Protein AF-A0ABD5F394-F1 (afdb_monomer)

Structure (mmCIF, N/CA/C/O backbone):
data_AF-A0ABD5F394-F1
#
_entry.id   AF-A0ABD5F394-F1
#
loop_
_atom_site.group_PDB
_atom_site.id
_atom_site.type_symbol
_atom_site.label_atom_id
_atom_site.label_alt_id
_atom_site.label_comp_id
_atom_site.label_asym_id
_atom_site.label_entity_id
_atom_site.label_seq_id
_atom_site.pdbx_PDB_ins_code
_atom_site.Cartn_x
_atom_site.Cartn_y
_atom_site.Cartn_z
_atom_site.occupancy
_atom_site.B_iso_or_equiv
_atom_site.auth_seq_id
_atom_site.auth_comp_id
_atom_site.auth_asym_id
_atom_site.auth_atom_id
_atom_site.pdbx_PDB_model_num
ATOM 1 N N . MET A 1 1 ? -9.519 58.681 -6.413 1.00 44.47 1 MET A N 1
ATOM 2 C CA . MET A 1 1 ? -8.631 58.891 -7.576 1.00 44.47 1 MET A CA 1
ATOM 3 C C . MET A 1 1 ? -8.237 57.523 -8.114 1.00 44.47 1 MET A C 1
ATOM 5 O O . MET A 1 1 ? -7.420 56.859 -7.492 1.00 44.47 1 MET A O 1
ATOM 9 N N . ALA A 1 2 ? -8.912 57.045 -9.163 1.00 50.88 2 ALA A N 1
ATOM 10 C CA . ALA A 1 2 ? -8.668 55.725 -9.749 1.00 50.88 2 ALA A CA 1
ATOM 11 C C . ALA A 1 2 ? -7.449 55.795 -10.683 1.00 50.88 2 ALA A C 1
ATOM 13 O O . ALA A 1 2 ? -7.419 56.625 -11.586 1.00 50.88 2 ALA A O 1
ATOM 14 N N . GLY A 1 3 ? -6.433 54.970 -10.421 1.00 56.47 3 GLY A N 1
ATOM 15 C CA . GLY A 1 3 ? -5.205 54.915 -11.212 1.00 56.47 3 GLY A CA 1
ATOM 16 C C . GLY A 1 3 ? -5.446 54.291 -12.585 1.00 56.47 3 GLY A C 1
ATOM 17 O O . GLY A 1 3 ? -5.998 53.198 -12.694 1.00 56.47 3 GLY A O 1
ATOM 18 N N . GLU A 1 4 ? -5.028 54.994 -13.632 1.00 58.19 4 GLU A N 1
ATOM 19 C CA . GLU A 1 4 ? -5.111 54.552 -15.022 1.00 58.19 4 GLU A CA 1
ATOM 20 C C . GLU A 1 4 ? -4.231 53.311 -15.254 1.00 58.19 4 GLU A C 1
ATOM 22 O O . GLU A 1 4 ? -3.015 53.339 -15.050 1.00 58.19 4 GLU A O 1
ATOM 27 N N . SER A 1 5 ? -4.835 52.211 -15.708 1.00 66.31 5 SER A N 1
ATOM 28 C CA . SER A 1 5 ? -4.110 50.980 -16.032 1.00 66.31 5 SER A CA 1
ATOM 29 C C . SER A 1 5 ? -3.456 51.102 -17.413 1.00 66.31 5 SER A C 1
ATOM 31 O O . SER A 1 5 ? -4.064 50.800 -18.440 1.00 66.31 5 SER A O 1
ATOM 33 N N . LYS A 1 6 ? -2.210 51.591 -17.462 1.00 68.25 6 LYS A N 1
ATOM 34 C CA . LYS A 1 6 ? -1.399 51.598 -18.691 1.00 68.25 6 LYS A CA 1
ATOM 35 C C . LYS A 1 6 ? -0.749 50.230 -18.903 1.00 68.25 6 LYS A C 1
ATOM 37 O O . LYS A 1 6 ? 0.143 49.829 -18.158 1.00 68.25 6 LYS A O 1
ATOM 42 N N . ALA A 1 7 ? -1.177 49.526 -19.949 1.00 73.62 7 ALA A N 1
ATOM 43 C CA . ALA A 1 7 ? -0.595 48.251 -20.357 1.00 73.62 7 ALA A CA 1
ATOM 44 C C . ALA A 1 7 ? 0.852 48.429 -20.853 1.00 73.62 7 ALA A C 1
ATOM 46 O O . ALA A 1 7 ? 1.143 49.271 -21.705 1.00 73.62 7 ALA A O 1
ATOM 47 N N . LYS A 1 8 ? 1.771 47.611 -20.329 1.00 63.38 8 LYS A N 1
ATOM 48 C CA . LYS A 1 8 ? 3.191 47.625 -20.698 1.00 63.38 8 LYS A CA 1
ATOM 49 C C . LYS A 1 8 ? 3.408 46.780 -21.955 1.00 63.38 8 LYS A C 1
ATOM 51 O O . LYS A 1 8 ? 3.430 45.555 -21.892 1.00 63.38 8 LYS A O 1
ATOM 56 N N . VAL A 1 9 ? 3.548 47.446 -23.098 1.00 70.62 9 VAL A N 1
ATOM 57 C CA . VAL A 1 9 ? 3.762 46.804 -24.402 1.00 70.62 9 VAL A CA 1
ATOM 58 C C . VAL A 1 9 ? 5.220 46.357 -24.522 1.00 70.62 9 VAL A C 1
ATOM 60 O O . VAL A 1 9 ? 6.132 47.179 -24.452 1.00 70.62 9 VAL A O 1
ATOM 63 N N . ILE A 1 10 ? 5.448 45.055 -24.703 1.00 75.00 10 ILE A N 1
ATOM 64 C CA . ILE A 1 10 ? 6.772 44.493 -24.995 1.00 75.00 10 ILE A CA 1
ATOM 65 C C . ILE A 1 10 ? 6.910 44.404 -26.522 1.00 75.00 10 ILE A C 1
ATOM 67 O O . ILE A 1 10 ? 6.173 43.633 -27.141 1.00 75.00 10 ILE A O 1
ATOM 71 N N . PRO A 1 11 ? 7.817 45.169 -27.158 1.00 65.75 11 PRO A N 1
ATOM 72 C CA . PRO A 1 11 ? 8.010 45.086 -28.598 1.00 65.75 11 PRO A CA 1
ATOM 73 C C . PRO A 1 11 ? 8.608 43.725 -28.969 1.00 65.75 11 PRO A C 1
ATOM 75 O O . PRO A 1 11 ? 9.726 43.381 -28.584 1.00 65.75 11 PRO A O 1
ATOM 78 N N . LEU A 1 12 ? 7.857 42.942 -29.742 1.00 62.78 12 LEU A N 1
ATOM 79 C CA . LEU A 1 12 ? 8.335 41.684 -30.304 1.00 62.78 12 LEU A CA 1
ATOM 80 C C . LEU A 1 12 ? 9.186 41.992 -31.541 1.00 62.78 12 LEU A C 1
ATOM 82 O O . LEU A 1 12 ? 8.679 42.181 -32.643 1.00 62.78 12 LEU A O 1
ATOM 86 N N . HIS A 1 13 ? 10.503 42.053 -31.367 1.00 65.25 13 HIS A N 1
ATOM 87 C CA . HIS A 1 13 ? 11.441 42.122 -32.488 1.00 65.25 13 HIS A CA 1
ATOM 88 C C . HIS A 1 13 ? 11.337 40.849 -33.361 1.00 65.25 13 HIS A C 1
ATOM 90 O O . HIS A 1 13 ? 11.569 39.727 -32.897 1.00 65.25 13 HIS A O 1
ATOM 96 N N . GLY A 1 14 ? 11.018 41.020 -34.648 1.00 63.62 14 GLY A N 1
ATOM 97 C CA . GLY A 1 14 ? 10.742 39.930 -35.597 1.00 63.62 14 GLY A CA 1
ATOM 98 C C . GLY A 1 14 ? 11.929 39.026 -35.970 1.00 63.62 14 GLY A C 1
ATOM 99 O O . GLY A 1 14 ? 11.726 37.980 -36.582 1.00 63.62 14 GLY A O 1
ATOM 100 N N . ASN A 1 15 ? 13.165 39.361 -35.572 1.00 61.06 15 ASN A N 1
ATOM 101 C CA . ASN A 1 15 ? 14.374 38.639 -36.012 1.00 61.06 15 ASN A CA 1
ATOM 102 C C . ASN A 1 15 ? 14.986 37.684 -34.967 1.00 61.06 15 ASN A C 1
ATOM 104 O O . ASN A 1 15 ? 15.935 36.955 -35.273 1.00 61.06 15 ASN A O 1
ATOM 108 N N . SER A 1 16 ? 14.442 37.622 -33.747 1.00 63.41 16 SER A N 1
ATOM 109 C CA . SER A 1 16 ? 14.990 36.767 -32.677 1.00 63.41 16 SER A CA 1
ATOM 110 C C . SER A 1 16 ? 14.705 35.274 -32.869 1.00 63.41 16 SER A C 1
ATOM 112 O O . SER A 1 16 ? 15.468 34.426 -32.404 1.00 63.41 16 SER A O 1
ATOM 114 N N . SER A 1 17 ? 13.661 34.915 -33.618 1.00 68.31 17 SER A 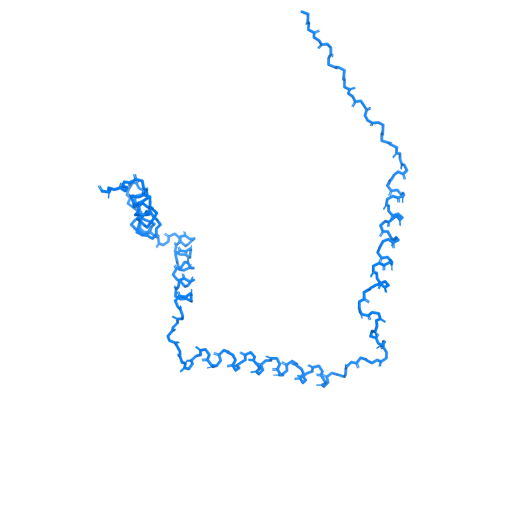N 1
ATOM 115 C CA . SER A 1 17 ? 13.359 33.519 -33.967 1.00 68.31 17 SER A CA 1
ATOM 116 C C . SER A 1 17 ? 14.402 32.927 -34.922 1.00 68.31 17 SER A C 1
ATOM 118 O O . SER A 1 17 ? 14.879 31.815 -34.704 1.00 68.31 17 SER A O 1
ATOM 120 N N . ARG A 1 18 ? 14.836 33.689 -35.935 1.00 72.94 18 ARG A N 1
ATOM 121 C CA . ARG A 1 18 ? 15.867 33.259 -36.894 1.00 72.94 18 ARG A CA 1
ATOM 122 C C . ARG A 1 18 ? 17.244 33.147 -36.237 1.00 72.94 18 ARG A C 1
ATOM 124 O O . ARG A 1 18 ? 17.924 32.140 -36.416 1.00 72.94 18 ARG A O 1
ATOM 131 N N . SER A 1 19 ? 17.629 34.120 -35.405 1.00 76.19 19 SER A N 1
ATOM 132 C CA . SER A 1 19 ? 18.915 34.077 -34.689 1.00 76.19 19 SER A CA 1
ATOM 133 C C . SER A 1 19 ? 18.960 32.998 -33.594 1.00 76.19 19 SER A C 1
ATOM 135 O O . SER A 1 19 ? 20.012 32.406 -33.346 1.00 76.19 19 SER A O 1
ATOM 137 N N . SER A 1 20 ? 17.832 32.694 -32.944 1.00 76.06 20 SER A N 1
ATOM 138 C CA . SER A 1 20 ? 17.730 31.574 -31.994 1.00 76.06 20 SER A CA 1
ATOM 139 C C . SER A 1 20 ? 17.663 30.210 -32.688 1.00 76.06 20 SER A C 1
ATOM 141 O O . SER A 1 20 ? 18.150 29.222 -32.137 1.00 76.06 20 SER A O 1
ATOM 143 N N . ALA A 1 21 ? 17.097 30.126 -33.896 1.00 78.88 21 ALA A N 1
ATOM 144 C CA . ALA A 1 21 ? 17.138 28.919 -34.719 1.00 78.88 21 ALA A CA 1
ATOM 145 C C . ALA A 1 21 ? 18.570 28.607 -35.185 1.00 78.88 21 ALA A C 1
ATOM 147 O O . ALA A 1 21 ? 19.023 27.475 -35.020 1.00 78.88 21 ALA A O 1
ATOM 148 N N . ALA A 1 22 ? 19.313 29.615 -35.658 1.00 82.81 22 ALA A N 1
ATOM 149 C CA . ALA A 1 22 ? 20.716 29.463 -36.051 1.00 82.81 22 ALA A CA 1
ATOM 150 C C . ALA A 1 22 ? 21.606 29.012 -34.875 1.00 82.81 22 ALA A C 1
ATOM 152 O O . ALA A 1 22 ? 22.390 28.075 -35.014 1.00 82.81 22 ALA A O 1
ATOM 153 N N . ARG A 1 23 ? 21.423 29.601 -33.682 1.00 82.88 23 ARG A N 1
ATOM 154 C CA . ARG A 1 23 ? 22.146 29.189 -32.464 1.00 82.88 23 ARG A CA 1
ATOM 155 C C . ARG A 1 23 ? 21.845 27.749 -32.047 1.00 82.88 23 ARG A C 1
ATOM 157 O O . ARG A 1 23 ? 22.763 27.014 -31.697 1.00 82.88 23 ARG A O 1
ATOM 164 N N . ARG A 1 24 ? 20.584 27.311 -32.134 1.00 83.50 24 ARG A N 1
ATOM 165 C CA . ARG A 1 24 ? 20.209 25.912 -31.861 1.00 83.50 24 ARG A CA 1
ATOM 166 C C . ARG A 1 24 ? 20.803 24.938 -32.878 1.00 83.50 24 ARG A C 1
ATOM 168 O O . ARG A 1 24 ? 21.228 23.856 -32.487 1.00 83.50 24 ARG A O 1
ATOM 175 N N . ALA A 1 25 ? 20.853 25.309 -34.156 1.00 83.88 25 ALA A N 1
ATOM 176 C CA . ALA A 1 25 ? 21.489 24.490 -35.187 1.00 83.88 25 ALA A CA 1
ATOM 177 C C . ALA A 1 25 ? 23.001 24.341 -34.937 1.00 83.88 25 ALA A C 1
ATOM 179 O O . ALA A 1 25 ? 23.515 23.223 -34.961 1.00 83.88 25 ALA A O 1
ATOM 180 N N . ALA A 1 26 ? 23.687 25.435 -34.590 1.00 84.06 26 ALA A N 1
ATOM 181 C CA . ALA A 1 26 ? 25.104 25.412 -34.230 1.00 84.06 26 ALA A CA 1
ATOM 182 C C . ALA A 1 26 ? 25.372 24.538 -32.989 1.00 84.06 26 ALA A C 1
ATOM 184 O O . ALA A 1 26 ? 26.236 23.664 -33.033 1.00 84.06 26 ALA A O 1
ATOM 185 N N . ALA A 1 27 ? 24.570 24.681 -31.927 1.00 84.38 27 ALA A N 1
ATOM 186 C CA . ALA A 1 27 ? 24.697 23.870 -30.713 1.00 84.38 27 ALA A CA 1
ATOM 187 C C . ALA A 1 27 ? 24.493 22.366 -30.974 1.00 84.38 27 ALA A C 1
ATOM 189 O O . ALA A 1 27 ? 25.214 21.538 -30.422 1.00 84.38 27 ALA A O 1
ATOM 190 N N . ARG A 1 28 ? 23.553 21.997 -31.857 1.00 81.44 28 ARG A N 1
ATOM 191 C CA . ARG A 1 28 ? 23.361 20.598 -32.278 1.00 81.44 28 ARG A CA 1
ATOM 192 C C . ARG A 1 28 ? 24.563 20.058 -33.046 1.00 81.44 28 ARG A C 1
ATOM 194 O O . ARG A 1 28 ? 24.968 18.930 -32.797 1.00 81.44 28 ARG A O 1
ATOM 201 N N . SER A 1 29 ? 25.146 20.852 -33.944 1.00 81.12 29 SER A N 1
ATOM 202 C CA . SER A 1 29 ? 26.334 20.434 -34.702 1.00 81.12 29 SER A CA 1
ATOM 203 C C . SER A 1 29 ? 27.571 20.257 -33.814 1.00 81.12 29 SER A C 1
ATOM 205 O O . SER A 1 29 ? 28.332 19.311 -33.998 1.00 81.12 29 SER A O 1
ATOM 207 N N . ASP A 1 30 ? 27.737 21.116 -32.809 1.00 81.56 30 ASP A N 1
ATOM 208 C CA . ASP A 1 30 ? 28.823 21.043 -31.829 1.00 81.56 30 ASP A CA 1
ATOM 209 C C . ASP A 1 30 ? 28.640 19.849 -30.876 1.00 81.56 30 ASP A C 1
ATOM 211 O O . ASP A 1 30 ? 29.571 19.088 -30.621 1.00 81.56 30 ASP A O 1
ATOM 215 N N . SER A 1 31 ? 27.403 19.600 -30.433 1.00 79.19 31 SER A N 1
ATOM 216 C CA . SER A 1 31 ? 27.053 18.415 -29.645 1.00 79.19 31 SER A CA 1
ATOM 217 C C . SER A 1 31 ? 27.266 17.114 -30.421 1.00 79.19 31 SER A C 1
ATOM 219 O O . SER A 1 31 ? 27.805 16.165 -29.857 1.00 79.19 31 SER A O 1
ATOM 221 N N . ALA A 1 32 ? 26.916 17.075 -31.711 1.00 78.62 32 ALA A N 1
ATOM 222 C CA . ALA A 1 32 ? 27.146 15.907 -32.559 1.00 78.62 32 ALA A CA 1
ATOM 223 C C . ALA A 1 32 ? 28.643 15.592 -32.708 1.00 78.62 32 ALA A C 1
ATOM 225 O O . ALA A 1 32 ? 29.018 14.427 -32.680 1.00 78.62 32 ALA A O 1
ATOM 226 N N . ARG A 1 33 ? 29.507 16.615 -32.790 1.00 77.75 33 ARG A N 1
ATOM 227 C CA . ARG A 1 33 ? 30.972 16.450 -32.855 1.00 77.75 33 ARG A CA 1
ATOM 228 C C . ARG A 1 33 ? 31.593 15.962 -31.546 1.00 77.75 33 ARG A C 1
ATOM 230 O O . ARG A 1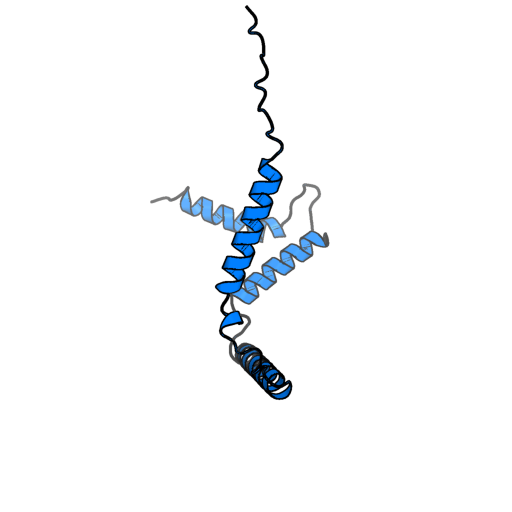 33 ? 32.647 15.341 -31.579 1.00 77.75 33 ARG A O 1
ATOM 237 N N . ARG A 1 34 ? 30.957 16.244 -30.407 1.00 79.06 34 ARG A N 1
ATOM 238 C CA . ARG A 1 34 ? 31.399 15.796 -29.075 1.00 79.06 34 ARG A CA 1
ATOM 239 C C . ARG A 1 34 ? 30.781 14.467 -28.646 1.00 79.06 34 ARG A C 1
ATOM 241 O O . ARG A 1 34 ? 31.087 13.987 -27.558 1.00 79.06 34 ARG A O 1
ATOM 248 N N . HIS A 1 35 ? 29.890 13.890 -29.453 1.00 77.88 35 HIS A N 1
ATOM 249 C CA . HIS A 1 35 ? 29.244 12.641 -29.089 1.00 77.88 35 HIS A CA 1
ATOM 250 C C . HIS A 1 35 ? 30.252 11.483 -29.213 1.00 77.88 35 HIS A C 1
ATOM 252 O O . HIS A 1 35 ? 30.914 11.359 -30.247 1.00 77.88 35 HIS A O 1
ATOM 258 N N . PRO A 1 36 ? 30.366 10.604 -28.203 1.00 75.38 36 PRO A N 1
ATOM 259 C CA . PRO A 1 36 ? 31.349 9.516 -28.186 1.00 75.38 36 PRO A CA 1
ATOM 260 C C . PRO A 1 36 ? 31.184 8.519 -29.343 1.00 75.38 36 PRO A C 1
ATOM 262 O O . PRO A 1 36 ? 32.117 7.795 -29.667 1.00 75.38 36 PRO A O 1
ATOM 265 N N . SER A 1 37 ? 30.033 8.516 -30.024 1.00 69.75 37 SER A N 1
ATOM 266 C CA . SER A 1 37 ? 29.819 7.719 -31.238 1.00 69.75 37 SER A CA 1
ATOM 267 C C . SER A 1 37 ? 30.649 8.173 -32.444 1.00 69.75 37 SER A C 1
ATOM 269 O O . SER A 1 37 ? 30.740 7.419 -33.402 1.00 69.75 37 SER A O 1
ATOM 271 N N . VAL A 1 38 ? 31.226 9.383 -32.434 1.00 69.00 38 VAL A N 1
ATOM 272 C CA . VAL A 1 38 ? 32.134 9.866 -33.496 1.00 69.00 38 VAL A CA 1
ATOM 273 C C . VAL A 1 38 ? 33.532 9.250 -33.365 1.00 69.00 38 VAL A C 1
ATOM 275 O O . VAL A 1 38 ? 34.263 9.175 -34.345 1.00 69.00 38 VAL A O 1
ATOM 278 N N . LEU A 1 39 ? 33.893 8.774 -32.168 1.00 67.38 39 LEU A N 1
ATOM 279 C CA . LEU A 1 39 ? 35.153 8.065 -31.919 1.00 67.38 39 LEU A CA 1
ATOM 280 C C . LEU A 1 39 ? 35.108 6.607 -32.402 1.00 67.38 39 LEU A C 1
ATOM 282 O O . LEU A 1 39 ? 36.152 5.972 -32.520 1.00 67.38 39 LEU A O 1
ATOM 286 N N . ALA A 1 40 ? 33.912 6.070 -32.657 1.00 68.88 40 ALA A N 1
ATOM 287 C CA . ALA A 1 40 ? 33.748 4.744 -33.229 1.00 68.88 40 ALA A CA 1
ATOM 288 C C . ALA A 1 40 ? 33.962 4.821 -34.746 1.00 68.88 40 ALA A C 1
ATOM 290 O O . ALA A 1 40 ? 33.250 5.548 -35.441 1.00 68.88 40 ALA A O 1
ATOM 291 N N . ASP A 1 41 ? 34.941 4.070 -35.253 1.00 71.31 41 ASP A N 1
ATOM 292 C CA . ASP A 1 41 ? 35.209 3.974 -36.686 1.00 71.31 41 ASP A CA 1
ATOM 293 C C . ASP A 1 41 ? 33.951 3.461 -37.420 1.00 71.31 41 ASP A C 1
ATOM 295 O O . ASP A 1 41 ? 33.480 2.358 -37.118 1.00 71.31 41 ASP A O 1
ATOM 299 N N . PRO A 1 42 ? 33.373 4.218 -38.375 1.00 63.66 42 PRO A N 1
ATOM 300 C CA . PRO A 1 42 ? 32.189 3.786 -39.116 1.00 63.66 42 PRO A CA 1
ATOM 301 C C . PRO A 1 42 ? 32.408 2.488 -39.912 1.00 63.66 42 PRO A C 1
ATOM 303 O O . PRO A 1 42 ? 31.420 1.844 -40.276 1.00 63.66 42 PRO A O 1
ATOM 306 N N . GLY A 1 43 ? 33.665 2.097 -40.164 1.00 64.62 43 GLY A N 1
ATOM 307 C CA . GLY A 1 43 ? 34.042 0.824 -40.786 1.00 64.62 43 GLY A CA 1
ATOM 308 C C . GLY A 1 43 ? 34.035 -0.382 -39.839 1.00 64.62 43 GLY A C 1
ATOM 309 O O . GLY A 1 43 ? 33.931 -1.515 -40.303 1.00 64.62 43 GLY A O 1
ATOM 310 N N . SER A 1 44 ? 34.065 -0.163 -38.522 1.00 70.00 44 SER A N 1
ATOM 311 C CA . SER A 1 44 ? 34.101 -1.216 -37.499 1.00 70.00 44 SER A CA 1
ATOM 312 C C . SER A 1 44 ? 32.716 -1.446 -36.892 1.00 70.00 44 SER A C 1
ATOM 314 O O . SER A 1 44 ? 32.488 -1.347 -35.684 1.00 70.00 44 SER A O 1
ATOM 316 N N . ARG A 1 45 ? 31.724 -1.710 -37.748 1.00 70.44 45 ARG A N 1
ATOM 317 C CA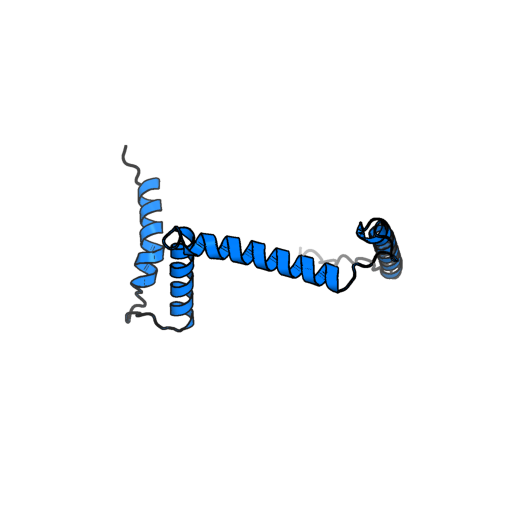 . ARG A 1 45 ? 30.419 -2.171 -37.265 1.00 70.44 45 ARG A CA 1
ATOM 318 C C . ARG A 1 45 ? 30.558 -3.624 -36.836 1.00 70.44 45 ARG A C 1
ATOM 320 O O . ARG A 1 45 ? 30.960 -4.464 -37.636 1.00 70.44 45 ARG A O 1
ATOM 327 N N . ALA A 1 46 ? 30.207 -3.907 -35.583 1.00 76.00 46 ALA A N 1
ATOM 328 C CA . ALA A 1 46 ? 30.144 -5.272 -35.084 1.00 76.00 46 ALA A CA 1
ATOM 329 C C . ALA A 1 46 ? 29.277 -6.126 -36.022 1.00 76.00 46 ALA 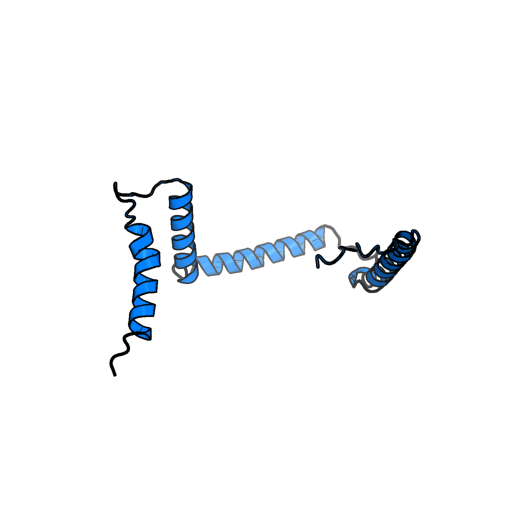A C 1
ATOM 331 O O . ALA A 1 46 ? 28.180 -5.723 -36.419 1.00 76.00 46 ALA A O 1
ATOM 332 N N . SER A 1 47 ? 29.789 -7.297 -36.386 1.00 82.00 47 SER A N 1
ATOM 333 C CA . SER A 1 47 ? 29.046 -8.279 -37.171 1.00 82.00 47 SER A CA 1
ATOM 334 C C . SER A 1 47 ? 27.782 -8.716 -36.421 1.00 82.00 47 SER A C 1
ATOM 336 O O . SER A 1 47 ? 27.720 -8.678 -35.188 1.00 82.00 47 SER A O 1
ATOM 338 N N . ALA A 1 48 ? 26.764 -9.164 -37.158 1.00 83.75 48 ALA A N 1
ATOM 339 C CA . ALA A 1 48 ? 25.518 -9.654 -36.563 1.00 83.75 48 ALA A CA 1
ATOM 340 C C . ALA A 1 48 ? 25.763 -10.792 -35.552 1.00 83.75 48 ALA A C 1
ATOM 342 O O . ALA A 1 48 ? 25.065 -10.888 -34.545 1.00 83.75 48 ALA A O 1
ATOM 343 N N . GLU A 1 49 ? 26.796 -11.604 -35.782 1.00 84.06 49 GLU A N 1
ATOM 344 C CA . GLU A 1 49 ? 27.212 -12.686 -34.888 1.00 84.06 49 GLU A CA 1
ATOM 345 C C . GLU A 1 49 ? 27.766 -12.164 -33.560 1.00 84.06 49 GLU A C 1
ATOM 347 O O . GLU A 1 49 ? 27.398 -12.667 -32.500 1.00 84.06 49 GLU A O 1
ATOM 352 N N . GLN A 1 50 ? 28.586 -11.110 -33.593 1.00 85.38 50 GLN A N 1
ATOM 353 C CA . GLN A 1 50 ? 29.108 -10.465 -32.385 1.00 85.38 50 GLN A CA 1
ATOM 354 C C . GLN A 1 50 ? 27.987 -9.817 -31.568 1.00 85.38 50 GLN A C 1
ATOM 356 O O . GLN A 1 50 ? 27.961 -9.945 -30.346 1.00 85.38 50 GLN A O 1
ATOM 361 N N . ILE A 1 51 ? 27.023 -9.170 -32.231 1.00 85.56 51 ILE A N 1
ATOM 362 C CA . ILE A 1 51 ? 25.856 -8.587 -31.556 1.00 85.56 51 ILE A CA 1
ATOM 363 C C . ILE A 1 51 ? 25.011 -9.696 -30.918 1.00 85.56 51 ILE A C 1
ATOM 365 O O . ILE A 1 51 ? 24.635 -9.591 -29.753 1.00 85.56 51 ILE A O 1
ATOM 369 N N . ALA A 1 52 ? 24.755 -10.788 -31.643 1.00 88.06 52 ALA A N 1
ATOM 370 C CA . ALA A 1 52 ? 24.013 -11.929 -31.118 1.00 88.06 52 ALA A CA 1
ATOM 371 C C . ALA A 1 52 ? 24.730 -12.602 -29.935 1.00 88.06 52 ALA A C 1
ATOM 373 O O . ALA A 1 52 ? 24.068 -13.032 -28.991 1.00 88.06 52 ALA A O 1
ATOM 374 N N . ALA A 1 53 ? 26.064 -12.668 -29.954 1.00 90.38 53 ALA A N 1
ATOM 375 C CA . ALA A 1 53 ? 26.857 -13.192 -28.847 1.00 90.38 53 ALA A CA 1
ATOM 376 C C . ALA A 1 53 ? 26.708 -12.329 -27.585 1.00 90.38 53 ALA A C 1
ATOM 378 O O . ALA A 1 53 ? 26.431 -12.868 -26.517 1.00 90.38 53 ALA A O 1
ATOM 379 N N . VAL A 1 54 ? 26.787 -11.000 -27.717 1.00 89.44 54 VAL A N 1
ATOM 380 C CA . VAL A 1 54 ? 26.586 -10.067 -26.594 1.00 89.44 54 VAL A CA 1
ATOM 381 C C . VAL A 1 54 ? 25.160 -10.151 -26.051 1.00 89.44 54 VAL A C 1
ATOM 383 O O . VAL A 1 54 ? 24.967 -10.170 -24.840 1.00 89.44 54 VAL A O 1
ATOM 386 N N . VAL A 1 55 ? 24.150 -10.246 -26.922 1.00 90.00 55 VAL A N 1
ATOM 387 C CA . VAL A 1 55 ? 22.752 -10.405 -26.489 1.00 90.00 55 VAL A CA 1
ATOM 388 C C . VAL A 1 55 ? 22.571 -11.710 -25.712 1.00 90.00 55 VAL A C 1
ATOM 390 O O . VAL A 1 55 ? 22.016 -11.683 -24.618 1.00 90.00 55 VAL A O 1
ATOM 393 N N . ARG A 1 56 ? 23.108 -12.833 -26.211 1.00 89.62 56 ARG A N 1
ATOM 394 C CA . ARG A 1 56 ? 23.073 -14.116 -25.489 1.00 89.62 56 ARG A CA 1
ATOM 395 C C . ARG A 1 56 ? 23.810 -14.049 -24.157 1.00 89.62 56 ARG A C 1
ATOM 397 O O . ARG A 1 56 ? 23.336 -14.625 -23.185 1.00 89.62 56 ARG A O 1
ATOM 404 N N . GLU A 1 57 ? 24.937 -13.348 -24.094 1.00 89.19 57 GLU A N 1
ATOM 405 C CA . GLU A 1 57 ? 25.685 -13.154 -22.852 1.00 89.19 57 GLU A CA 1
ATOM 406 C C . GLU A 1 57 ? 24.888 -12.321 -21.835 1.00 89.19 57 GLU A C 1
ATOM 408 O O . GLU A 1 57 ? 24.836 -12.666 -20.654 1.00 89.19 57 GLU A O 1
ATOM 413 N N . ILE A 1 58 ? 24.223 -11.249 -22.278 1.00 88.44 58 ILE A N 1
ATOM 414 C CA . ILE A 1 58 ? 23.345 -10.430 -21.431 1.00 88.44 58 ILE A CA 1
ATOM 415 C C . ILE A 1 58 ? 22.161 -11.260 -20.931 1.00 88.44 58 ILE A C 1
ATOM 417 O O . ILE A 1 58 ? 21.858 -11.220 -19.737 1.00 88.44 58 ILE A O 1
ATOM 421 N N . ASP A 1 59 ? 21.524 -12.033 -21.810 1.00 86.75 59 ASP A N 1
ATOM 422 C CA . ASP A 1 59 ? 20.407 -12.902 -21.447 1.00 86.75 59 ASP A CA 1
ATOM 423 C C . ASP A 1 59 ? 20.842 -13.999 -20.471 1.00 86.75 59 ASP A C 1
ATOM 425 O O . ASP A 1 59 ? 20.135 -14.243 -19.499 1.00 86.75 59 ASP A O 1
ATOM 429 N N . GLN A 1 60 ? 22.031 -14.586 -20.645 1.00 87.50 60 GLN A N 1
ATOM 430 C CA . GLN A 1 60 ? 22.611 -15.556 -19.707 1.00 87.50 60 GLN A CA 1
ATOM 431 C C . GLN A 1 60 ? 22.956 -14.933 -18.351 1.00 87.50 60 GLN A C 1
ATOM 433 O O . GLN A 1 60 ? 22.688 -15.520 -17.303 1.00 87.50 60 GLN A O 1
ATOM 438 N N . ARG A 1 61 ? 23.525 -13.722 -18.327 1.00 84.00 61 ARG A N 1
ATOM 439 C CA . ARG A 1 61 ? 23.778 -12.998 -17.071 1.00 84.00 61 ARG A CA 1
ATOM 440 C C . ARG A 1 61 ? 22.466 -12.672 -16.365 1.00 84.00 61 ARG A C 1
ATOM 442 O O . ARG A 1 61 ? 22.362 -12.858 -15.157 1.00 84.00 61 ARG A O 1
ATOM 449 N N . ARG A 1 62 ? 21.449 -12.234 -17.110 1.00 77.50 62 ARG A N 1
ATOM 450 C CA . ARG A 1 62 ? 20.118 -11.941 -16.574 1.00 77.50 62 ARG A CA 1
ATOM 451 C C . ARG A 1 62 ? 19.430 -13.201 -16.064 1.00 77.50 62 ARG A C 1
ATOM 453 O O . ARG A 1 62 ? 18.882 -13.155 -14.968 1.00 77.50 62 ARG A O 1
ATOM 460 N N . SER A 1 63 ? 19.507 -14.306 -16.806 1.00 74.88 63 SER A N 1
ATOM 461 C CA . SER A 1 63 ? 18.947 -15.598 -16.412 1.00 74.88 63 SER A CA 1
ATOM 462 C C . SER A 1 63 ? 19.652 -16.174 -15.192 1.00 74.88 63 SER A C 1
ATOM 464 O O . SER A 1 63 ? 18.989 -16.761 -14.349 1.00 74.88 63 SER A O 1
ATOM 466 N N . ASN A 1 64 ? 20.966 -15.976 -15.057 1.00 75.00 64 ASN A N 1
ATOM 467 C CA . ASN A 1 64 ? 21.723 -16.391 -13.877 1.00 75.00 64 ASN A CA 1
ATOM 468 C C . ASN A 1 64 ? 21.379 -15.535 -12.654 1.00 75.00 64 ASN A C 1
ATOM 470 O O . ASN A 1 64 ? 21.220 -16.087 -11.574 1.00 75.00 64 ASN A O 1
ATOM 474 N N . VAL A 1 65 ? 21.175 -14.222 -12.817 1.00 66.44 65 VAL A N 1
ATOM 475 C CA . VAL A 1 65 ? 20.694 -13.338 -11.738 1.00 66.44 65 VAL A CA 1
ATOM 476 C C . VAL A 1 65 ? 19.260 -13.694 -11.323 1.00 66.44 65 VAL A C 1
ATOM 478 O O . VAL A 1 65 ? 18.966 -13.785 -10.131 1.00 66.44 65 VAL A O 1
ATOM 481 N N . SER A 1 66 ? 18.361 -13.953 -12.278 1.00 63.66 66 SER A N 1
ATOM 482 C CA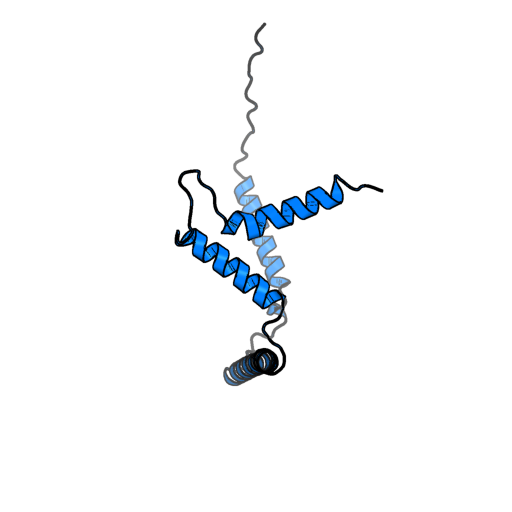 . SER A 1 66 ? 16.989 -14.388 -11.976 1.00 63.66 66 SER A CA 1
ATOM 483 C C . SER A 1 66 ? 16.914 -15.834 -11.473 1.00 63.66 66 SER A C 1
ATOM 485 O O . SER A 1 66 ? 16.047 -16.152 -10.670 1.00 63.66 66 SER A O 1
ATOM 487 N N . GLY A 1 67 ? 17.825 -16.701 -11.918 1.00 60.44 67 GLY A N 1
ATOM 488 C CA . GLY A 1 67 ? 17.928 -18.107 -11.527 1.00 60.44 67 GLY A CA 1
ATOM 489 C C . GLY A 1 67 ? 18.550 -18.288 -10.143 1.00 60.44 67 GLY A C 1
ATOM 490 O O . GLY A 1 67 ? 18.066 -19.108 -9.372 1.00 60.44 67 GLY A O 1
ATOM 491 N N . GLN A 1 68 ? 19.535 -17.459 -9.773 1.00 54.78 68 GLN A N 1
ATOM 492 C CA . GLN A 1 68 ? 20.019 -17.345 -8.390 1.00 54.78 68 GLN A CA 1
ATOM 493 C C . GLN A 1 68 ? 18.963 -16.741 -7.461 1.00 54.78 68 GLN A C 1
ATOM 495 O O . GLN A 1 68 ? 18.866 -17.158 -6.314 1.00 54.78 68 GLN A O 1
ATOM 500 N N . SER A 1 69 ? 18.114 -15.834 -7.957 1.00 52.97 69 SER A N 1
ATOM 501 C CA . SER A 1 69 ? 16.997 -15.291 -7.168 1.00 52.97 69 SER A CA 1
ATOM 502 C C . SER A 1 69 ? 15.869 -16.303 -6.918 1.00 52.97 69 SER A C 1
ATOM 504 O O . SER A 1 69 ? 15.063 -16.092 -6.019 1.00 52.97 69 SER A O 1
ATOM 506 N N . ALA A 1 70 ? 15.782 -17.386 -7.699 1.00 54.44 70 ALA A N 1
ATOM 507 C CA . ALA A 1 70 ? 14.745 -18.408 -7.539 1.00 54.44 70 ALA A CA 1
ATOM 508 C C . ALA A 1 70 ? 15.156 -19.558 -6.600 1.00 54.44 70 ALA A C 1
ATOM 510 O O . ALA A 1 70 ? 14.289 -20.314 -6.168 1.00 54.44 70 ALA A O 1
ATOM 511 N N . ALA A 1 71 ? 16.453 -19.709 -6.306 1.00 54.88 71 ALA A N 1
ATOM 512 C CA . ALA A 1 71 ? 16.986 -20.895 -5.638 1.00 54.88 71 ALA A CA 1
ATOM 513 C C . ALA A 1 71 ? 17.348 -20.708 -4.151 1.00 54.88 71 ALA A C 1
ATOM 515 O O . ALA A 1 71 ? 17.514 -21.723 -3.483 1.00 54.88 71 ALA A O 1
ATOM 516 N N . ASP A 1 72 ? 17.454 -19.479 -3.621 1.00 56.41 72 ASP A N 1
ATOM 517 C CA . ASP A 1 72 ? 18.001 -19.273 -2.260 1.00 56.41 72 ASP A CA 1
ATOM 518 C C . ASP A 1 72 ? 17.315 -18.208 -1.384 1.00 56.41 72 ASP A C 1
ATOM 520 O O . ASP A 1 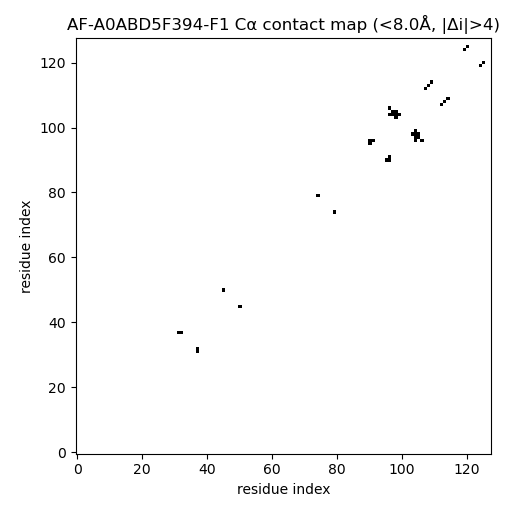72 ? 17.816 -17.871 -0.318 1.00 56.41 72 ASP A O 1
ATOM 524 N N . ASP A 1 73 ? 16.152 -17.668 -1.750 1.00 54.75 73 ASP A N 1
ATOM 525 C CA . ASP A 1 73 ? 15.429 -16.828 -0.790 1.00 54.75 73 ASP A CA 1
ATOM 526 C C . ASP A 1 73 ? 13.932 -16.845 -1.077 1.00 54.75 73 ASP A C 1
ATOM 528 O O . ASP A 1 73 ? 13.486 -16.704 -2.220 1.00 54.75 73 ASP A O 1
ATOM 532 N N . GLY A 1 74 ? 13.124 -17.003 -0.028 1.00 62.69 74 GLY A N 1
ATOM 533 C CA . GLY A 1 74 ? 11.702 -16.685 -0.135 1.00 62.69 74 GLY A CA 1
ATOM 534 C C . GLY A 1 74 ? 11.553 -15.249 -0.653 1.00 62.69 74 GLY A C 1
ATOM 535 O O . GLY A 1 74 ? 12.484 -14.458 -0.514 1.00 62.69 74 GLY A O 1
ATOM 536 N N . PRO A 1 75 ? 10.405 -14.864 -1.243 1.00 68.31 75 PRO A N 1
ATOM 537 C CA . PRO A 1 75 ? 10.286 -13.558 -1.878 1.00 68.31 75 PRO A CA 1
ATOM 538 C C . PRO A 1 75 ? 10.779 -12.477 -0.916 1.00 68.31 75 PRO A C 1
ATOM 540 O O . PRO A 1 75 ? 10.311 -12.408 0.230 1.00 68.31 75 PRO A O 1
ATOM 543 N N . SER A 1 76 ? 11.784 -11.716 -1.361 1.00 79.00 76 SER A N 1
ATOM 544 C CA . SER A 1 76 ? 12.465 -10.745 -0.511 1.00 79.00 76 SER A CA 1
ATOM 545 C C . SER A 1 76 ? 11.435 -9.801 0.110 1.00 79.00 76 SER A C 1
ATOM 547 O O . SER A 1 76 ? 10.361 -9.571 -0.455 1.00 79.00 76 SER A O 1
ATOM 549 N N . VAL A 1 77 ? 11.718 -9.253 1.294 1.00 80.75 77 VAL A N 1
ATOM 550 C CA . VAL A 1 77 ? 10.760 -8.390 2.019 1.00 80.75 77 VAL A CA 1
ATOM 551 C C . VAL A 1 77 ? 10.257 -7.241 1.132 1.00 80.75 77 VAL A C 1
ATOM 553 O O . VAL A 1 77 ? 9.081 -6.886 1.179 1.00 80.75 77 VAL A O 1
ATOM 556 N N . LEU A 1 78 ? 11.121 -6.728 0.251 1.00 78.81 78 LEU A N 1
ATOM 557 C CA . LEU A 1 78 ? 10.763 -5.743 -0.768 1.00 78.81 78 LEU A CA 1
ATOM 558 C C . LEU A 1 78 ? 9.797 -6.295 -1.821 1.00 78.81 78 LEU A C 1
ATOM 560 O O . LEU A 1 78 ? 8.803 -5.640 -2.118 1.00 78.81 78 LEU A O 1
ATOM 564 N N . VAL A 1 79 ? 10.044 -7.491 -2.362 1.00 84.44 79 VAL A N 1
ATOM 565 C CA . VAL A 1 79 ? 9.142 -8.137 -3.331 1.00 84.44 79 VAL A CA 1
ATOM 566 C C . VAL A 1 79 ? 7.773 -8.399 -2.704 1.00 84.44 79 VAL A C 1
ATOM 568 O O . VAL A 1 79 ? 6.756 -8.092 -3.322 1.00 84.44 79 VAL A O 1
ATOM 571 N N . LYS A 1 80 ? 7.724 -8.873 -1.452 1.00 84.06 80 LYS A N 1
ATOM 572 C CA . LYS A 1 80 ? 6.469 -9.031 -0.694 1.00 84.06 80 LYS A CA 1
ATOM 573 C C . LYS A 1 80 ? 5.753 -7.694 -0.493 1.00 84.06 80 LYS A C 1
ATOM 575 O O . LYS A 1 80 ? 4.542 -7.622 -0.677 1.00 84.06 80 LYS A O 1
ATOM 580 N N . GLY A 1 81 ? 6.492 -6.634 -0.159 1.00 83.44 81 GLY A N 1
ATOM 581 C CA . GLY A 1 81 ? 5.941 -5.288 0.005 1.00 83.44 81 GLY A CA 1
ATOM 582 C C . GLY A 1 81 ? 5.352 -4.730 -1.292 1.00 83.44 81 GLY A C 1
ATOM 583 O O . GLY A 1 81 ? 4.221 -4.254 -1.303 1.00 83.44 81 GLY A O 1
ATOM 584 N N . ILE A 1 82 ? 6.078 -4.847 -2.406 1.00 86.12 82 ILE A N 1
ATOM 585 C CA . ILE A 1 82 ? 5.614 -4.402 -3.728 1.00 86.12 82 ILE A CA 1
ATOM 586 C C . ILE A 1 82 ? 4.400 -5.224 -4.183 1.00 86.12 82 ILE A C 1
ATOM 588 O O . ILE A 1 82 ? 3.436 -4.656 -4.699 1.00 86.12 82 ILE A O 1
ATOM 592 N N . ALA A 1 83 ? 4.400 -6.539 -3.955 1.00 85.38 83 ALA A N 1
ATOM 593 C CA . ALA A 1 83 ? 3.253 -7.400 -4.240 1.00 85.38 83 ALA A CA 1
ATOM 594 C C . ALA A 1 83 ? 2.011 -6.973 -3.437 1.00 85.38 83 ALA A C 1
ATOM 596 O O . ALA A 1 83 ? 0.934 -6.819 -4.003 1.00 85.38 83 ALA A O 1
ATOM 597 N N . ALA A 1 84 ? 2.164 -6.687 -2.141 1.00 83.62 84 ALA A N 1
ATOM 598 C CA . ALA A 1 84 ? 1.061 -6.219 -1.304 1.00 83.62 84 ALA A CA 1
ATOM 599 C C . ALA A 1 84 ? 0.513 -4.852 -1.757 1.00 83.62 84 ALA A C 1
ATOM 601 O O . ALA A 1 84 ? -0.701 -4.663 -1.836 1.00 83.62 84 ALA A O 1
ATOM 602 N N . VAL A 1 85 ? 1.390 -3.902 -2.102 1.00 85.56 85 VAL A N 1
ATOM 603 C CA . VAL A 1 85 ? 0.983 -2.568 -2.584 1.00 85.56 85 VAL A CA 1
ATOM 604 C C . VAL A 1 85 ? 0.298 -2.651 -3.950 1.00 85.56 85 VAL A C 1
ATOM 606 O O . VAL A 1 85 ? -0.708 -1.982 -4.180 1.00 85.56 85 VAL A O 1
ATOM 609 N N . SER A 1 86 ? 0.812 -3.477 -4.860 1.00 85.00 86 SER A N 1
ATOM 610 C CA . SER A 1 86 ? 0.207 -3.659 -6.184 1.00 85.00 86 SER A CA 1
ATOM 611 C C . SER A 1 86 ? -1.159 -4.341 -6.106 1.00 85.00 86 SER A C 1
ATOM 613 O O . SER A 1 86 ? -2.092 -3.878 -6.763 1.00 85.00 86 SER A O 1
ATOM 615 N N . GLU A 1 87 ? -1.326 -5.351 -5.249 1.00 83.25 87 GLU A N 1
ATOM 616 C CA . GLU A 1 87 ? -2.629 -5.984 -5.018 1.00 83.25 87 GLU A CA 1
ATOM 617 C C . GLU A 1 87 ? -3.628 -5.007 -4.380 1.00 83.25 87 GLU A C 1
ATOM 619 O O . GLU A 1 87 ? -4.794 -4.952 -4.779 1.00 83.25 87 GLU A O 1
ATOM 624 N N . PHE A 1 88 ? -3.164 -4.152 -3.461 1.00 83.44 88 PHE A N 1
ATOM 625 C CA . PHE A 1 88 ? -3.976 -3.076 -2.894 1.00 83.44 88 PHE A CA 1
ATOM 626 C C . PHE A 1 88 ? -4.485 -2.123 -3.986 1.00 83.44 88 PHE A C 1
ATOM 628 O O . PHE A 1 88 ? -5.687 -1.872 -4.070 1.00 83.44 88 PHE A O 1
ATOM 635 N N . ILE A 1 89 ? -3.599 -1.616 -4.851 1.00 85.50 89 ILE A N 1
ATOM 636 C CA . ILE A 1 89 ? -3.971 -0.690 -5.934 1.00 85.50 89 ILE A CA 1
ATOM 637 C C . ILE A 1 89 ? -4.921 -1.369 -6.926 1.00 85.50 89 ILE A C 1
ATOM 639 O O . ILE A 1 89 ? -5.918 -0.773 -7.335 1.00 85.50 89 ILE A O 1
ATOM 643 N N . ARG A 1 90 ? -4.656 -2.629 -7.279 1.00 84.12 90 ARG A N 1
ATOM 644 C CA . ARG A 1 90 ? -5.508 -3.419 -8.172 1.00 84.12 90 ARG A CA 1
ATOM 645 C C . ARG A 1 90 ? -6.920 -3.567 -7.616 1.00 84.12 90 ARG A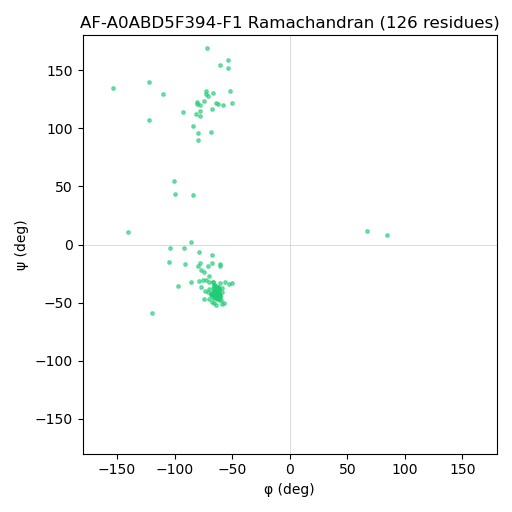 C 1
ATOM 647 O O . ARG A 1 90 ? -7.881 -3.304 -8.330 1.00 84.12 90 ARG A O 1
ATOM 654 N N . THR A 1 91 ? -7.040 -3.924 -6.342 1.00 84.12 91 THR A N 1
ATOM 655 C CA . THR A 1 91 ? -8.329 -4.067 -5.651 1.00 84.12 91 THR A CA 1
ATOM 656 C C . THR A 1 91 ? -9.119 -2.756 -5.666 1.00 84.12 91 THR A C 1
ATOM 658 O O . THR A 1 91 ? -10.330 -2.758 -5.879 1.00 84.12 91 THR A O 1
ATOM 661 N N . ARG A 1 92 ? -8.427 -1.617 -5.522 1.00 80.75 92 ARG A N 1
ATOM 662 C CA . ARG A 1 92 ? -9.030 -0.276 -5.588 1.00 80.75 92 ARG A CA 1
ATOM 663 C C . ARG A 1 92 ? -9.537 0.066 -6.977 1.00 80.75 92 ARG A C 1
ATOM 665 O O . ARG A 1 92 ? -10.677 0.491 -7.118 1.00 80.75 92 ARG A O 1
ATOM 672 N N . MET A 1 93 ? -8.703 -0.136 -7.994 1.00 77.19 93 MET A N 1
ATOM 673 C CA . MET A 1 93 ? -9.076 0.147 -9.380 1.00 77.19 93 MET A CA 1
ATOM 674 C C . MET A 1 93 ? -10.186 -0.780 -9.884 1.00 77.19 93 MET A C 1
ATOM 676 O O . MET A 1 93 ? -11.014 -0.354 -10.681 1.00 77.19 93 MET A O 1
ATOM 680 N N . ALA A 1 94 ? -10.222 -2.025 -9.406 1.00 83.12 94 ALA A N 1
ATOM 681 C CA . ALA A 1 94 ? -11.258 -2.997 -9.739 1.00 83.12 94 ALA A CA 1
ATOM 682 C C . ALA A 1 94 ? -12.569 -2.793 -8.957 1.00 83.12 94 ALA A C 1
ATOM 684 O O . ALA A 1 94 ? -13.536 -3.503 -9.220 1.00 83.12 94 ALA A O 1
ATOM 685 N N . GLY A 1 95 ? -12.610 -1.879 -7.978 1.00 79.38 95 GLY A N 1
ATOM 686 C CA . GLY A 1 95 ? -13.780 -1.692 -7.112 1.00 79.38 95 GLY A CA 1
ATOM 687 C C . GLY A 1 95 ? -14.061 -2.875 -6.177 1.00 79.38 95 GLY A C 1
ATOM 688 O O . GLY A 1 95 ? -15.117 -2.930 -5.559 1.00 79.38 95 GLY A O 1
ATOM 689 N N . ALA A 1 96 ? -13.130 -3.824 -6.058 1.00 75.44 96 ALA A N 1
ATOM 690 C CA . ALA A 1 96 ? -13.297 -5.070 -5.313 1.00 75.44 96 ALA A CA 1
ATOM 691 C C . ALA A 1 96 ? -13.000 -4.894 -3.811 1.00 75.44 96 ALA A C 1
ATOM 693 O O . ALA A 1 96 ? -12.319 -5.715 -3.203 1.00 75.44 96 ALA A O 1
ATOM 694 N N . TYR A 1 97 ? -13.467 -3.800 -3.211 1.00 77.31 97 TYR A N 1
ATOM 695 C CA . TYR A 1 97 ? -13.277 -3.506 -1.793 1.00 77.31 97 TYR A CA 1
ATOM 696 C C . TYR A 1 97 ? -14.627 -3.329 -1.096 1.00 77.31 97 TYR A C 1
ATOM 698 O O . TYR A 1 97 ? -15.557 -2.744 -1.645 1.00 77.31 97 TYR A O 1
ATOM 706 N N . SER A 1 98 ? -14.740 -3.863 0.121 1.00 77.69 98 SER A N 1
ATOM 707 C CA . SER A 1 98 ? -15.941 -3.721 0.939 1.00 77.69 98 SER A CA 1
ATOM 708 C C . SER A 1 98 ? -15.961 -2.335 1.576 1.00 77.69 98 SER A C 1
ATOM 710 O O . SER A 1 98 ? -15.106 -2.027 2.412 1.00 77.69 98 SER A O 1
ATOM 712 N N . VAL A 1 99 ? -16.941 -1.528 1.186 1.00 82.75 99 VAL A N 1
ATOM 713 C CA . VAL A 1 99 ? -17.262 -0.252 1.823 1.00 82.75 99 VAL A CA 1
ATOM 714 C C . VAL A 1 99 ? -18.592 -0.419 2.531 1.00 82.75 99 VAL A C 1
ATOM 716 O O . VAL A 1 99 ? -19.546 -0.907 1.927 1.00 82.75 99 VAL A O 1
ATOM 719 N N . ASP A 1 100 ? -18.645 -0.045 3.801 1.00 86.00 100 ASP A N 1
ATOM 720 C CA . ASP A 1 100 ? -19.908 0.028 4.537 1.00 86.00 100 ASP A CA 1
ATOM 721 C C . ASP A 1 100 ? -20.767 1.225 4.067 1.00 86.00 100 ASP A C 1
ATOM 723 O O . ASP A 1 100 ? -20.268 2.116 3.380 1.00 86.00 100 ASP A O 1
ATOM 727 N N . GLU A 1 101 ? -22.037 1.303 4.470 1.00 86.00 101 GLU A N 1
ATOM 728 C CA . GLU A 1 101 ? -22.962 2.409 4.145 1.00 86.00 101 GLU A CA 1
ATOM 729 C C . GLU A 1 101 ? -22.363 3.796 4.443 1.00 86.00 101 GLU A C 1
ATOM 731 O O . GLU A 1 101 ? -22.583 4.762 3.714 1.00 86.00 101 GLU A O 1
ATOM 736 N N . PHE A 1 102 ? -21.536 3.882 5.484 1.00 84.69 102 PHE A N 1
ATOM 737 C CA . PHE A 1 102 ? -20.895 5.117 5.930 1.00 84.69 102 PHE A CA 1
ATOM 738 C C . PHE A 1 102 ? -19.582 5.451 5.207 1.00 84.69 102 PHE A C 1
ATOM 740 O O . PHE A 1 102 ? -18.922 6.430 5.556 1.00 84.69 102 PHE A O 1
ATOM 747 N N . GLY A 1 103 ? -19.154 4.648 4.231 1.00 79.81 103 GLY A N 1
ATOM 748 C CA . GLY A 1 103 ? -17.870 4.853 3.558 1.00 79.81 103 GLY A CA 1
ATOM 749 C C . GLY A 1 103 ? -16.673 4.228 4.284 1.00 79.81 103 GLY A C 1
ATOM 750 O O . GLY A 1 103 ? -15.529 4.483 3.903 1.00 79.81 103 GLY A O 1
ATOM 751 N N . PHE A 1 104 ? -16.904 3.434 5.338 1.00 82.94 104 PHE A N 1
ATOM 752 C CA . PHE A 1 104 ? -15.823 2.807 6.093 1.00 82.94 104 PHE A CA 1
ATOM 753 C C . PHE A 1 104 ? -15.180 1.677 5.296 1.00 82.94 104 PHE A C 1
ATOM 755 O O . PHE A 1 104 ? -15.853 0.764 4.820 1.00 82.94 104 PHE A O 1
ATOM 762 N N . ASP A 1 105 ? -13.853 1.731 5.211 1.00 87.56 105 ASP A N 1
ATOM 763 C CA . ASP A 1 105 ? -13.051 0.737 4.523 1.00 87.56 105 ASP A CA 1
ATOM 764 C C . ASP A 1 105 ? -12.026 0.110 5.487 1.00 87.56 105 ASP A C 1
ATOM 766 O O . ASP A 1 105 ? -11.018 0.748 5.836 1.00 87.56 105 ASP A O 1
ATOM 770 N N . PRO A 1 106 ? -12.240 -1.150 5.912 1.00 85.12 106 PRO A N 1
ATOM 771 C CA . PRO A 1 106 ? -11.323 -1.846 6.809 1.00 85.12 106 PRO A CA 1
ATOM 772 C C . PRO A 1 106 ? -9.919 -2.012 6.216 1.00 85.12 106 PRO A C 1
ATOM 774 O O . PRO A 1 106 ? -8.924 -1.993 6.941 1.00 85.12 106 PRO A O 1
ATOM 777 N N . HIS A 1 107 ? -9.810 -2.171 4.899 1.00 82.50 107 HIS A N 1
ATOM 778 C CA . HIS A 1 107 ? -8.551 -2.465 4.226 1.00 82.50 107 HIS A CA 1
ATOM 779 C C . HIS A 1 107 ? -7.639 -1.230 4.163 1.00 82.50 107 HIS A C 1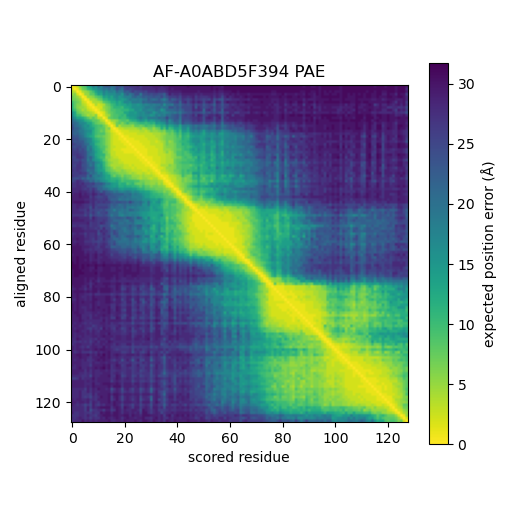
ATOM 781 O O . HIS A 1 107 ? -6.470 -1.306 4.542 1.00 82.50 107 HIS A O 1
ATOM 787 N N . ILE A 1 108 ? -8.173 -0.065 3.775 1.00 84.31 108 ILE A N 1
ATOM 788 C CA . ILE A 1 108 ? -7.459 1.225 3.842 1.00 84.31 108 ILE A CA 1
ATOM 789 C C . ILE A 1 108 ? -7.087 1.563 5.287 1.00 84.31 108 ILE A C 1
ATOM 791 O O . ILE A 1 108 ? -5.974 2.024 5.555 1.00 84.31 108 ILE A O 1
ATOM 795 N N . THR A 1 109 ? -8.009 1.316 6.220 1.00 86.69 109 THR A N 1
ATOM 796 C CA . THR A 1 109 ? -7.807 1.652 7.630 1.00 86.69 109 THR A CA 1
ATOM 797 C C . THR A 1 109 ? -6.621 0.902 8.211 1.00 86.69 109 THR A C 1
ATOM 799 O O . THR A 1 109 ? -5.737 1.517 8.807 1.00 86.69 109 THR A O 1
ATOM 802 N N . ASN A 1 110 ? -6.541 -0.404 7.969 1.00 85.81 110 ASN A N 1
ATOM 803 C CA . ASN A 1 110 ? -5.448 -1.216 8.483 1.00 85.81 110 ASN A CA 1
ATOM 804 C C . ASN A 1 110 ? -4.119 -0.97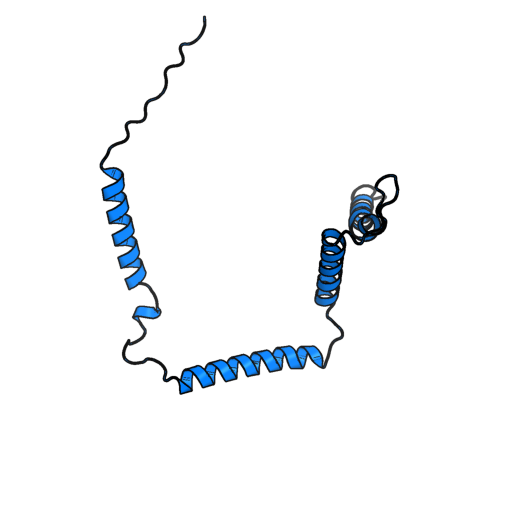8 7.751 1.00 85.81 110 ASN A C 1
ATOM 806 O O . ASN A 1 110 ? -3.075 -0.924 8.400 1.00 85.81 110 ASN A O 1
ATOM 810 N N . ALA A 1 111 ? -4.139 -0.819 6.425 1.00 84.56 111 ALA A N 1
ATOM 811 C CA . ALA A 1 111 ? -2.916 -0.709 5.630 1.00 84.56 111 ALA A CA 1
ATOM 812 C C . ALA A 1 111 ? -2.262 0.682 5.685 1.00 84.56 111 ALA A C 1
ATOM 814 O O . ALA A 1 111 ? -1.042 0.788 5.580 1.00 84.56 111 ALA A O 1
ATOM 815 N N . ILE A 1 112 ? -3.058 1.747 5.831 1.00 85.19 112 ILE A N 1
ATOM 816 C CA . ILE A 1 112 ? -2.586 3.135 5.715 1.00 85.19 112 ILE A CA 1
ATOM 817 C C . ILE A 1 112 ? -2.823 3.899 7.015 1.00 85.19 112 ILE A C 1
ATOM 819 O O . ILE A 1 112 ? -1.870 4.397 7.618 1.00 85.19 112 ILE A O 1
ATOM 823 N N . PHE A 1 113 ? -4.078 3.991 7.465 1.00 88.12 113 PHE A N 1
ATOM 824 C CA . PHE A 1 113 ? -4.416 4.864 8.591 1.00 88.12 113 PHE A CA 1
ATOM 825 C C . PHE A 1 113 ? -3.770 4.392 9.897 1.00 88.12 113 PHE A C 1
ATOM 827 O O . PHE A 1 113 ? -3.085 5.181 10.540 1.00 88.12 113 PHE A O 1
ATOM 834 N N . LEU A 1 114 ? -3.901 3.119 10.277 1.00 89.06 114 LEU A N 1
ATOM 835 C CA . LEU A 1 114 ? -3.309 2.594 11.513 1.00 89.06 114 LEU A CA 1
ATOM 836 C C . LEU A 1 114 ? -1.782 2.786 11.612 1.00 89.06 114 LEU A C 1
ATOM 838 O O . LEU A 1 114 ? -1.334 3.295 12.642 1.00 89.06 114 LEU A O 1
ATOM 842 N N . PRO A 1 115 ? -0.950 2.420 10.614 1.00 87.88 115 PRO A N 1
ATOM 843 C CA . PRO A 1 115 ? 0.496 2.630 10.708 1.00 87.88 115 PRO A CA 1
ATOM 844 C C . PRO A 1 115 ? 0.894 4.113 10.741 1.00 87.88 115 PRO A C 1
ATOM 846 O O . PRO A 1 115 ? 1.823 4.477 11.472 1.00 87.88 115 PRO A O 1
ATOM 849 N N . LEU A 1 116 ? 0.174 4.986 10.026 1.00 89.19 116 LEU A N 1
ATOM 850 C CA . LEU A 1 116 ? 0.376 6.433 10.126 1.00 89.19 116 LEU A CA 1
ATOM 851 C C . LEU A 1 116 ? 0.028 6.946 11.525 1.00 89.19 116 LEU A C 1
ATOM 853 O O . LEU A 1 116 ? 0.869 7.572 12.172 1.00 89.19 116 LEU A O 1
ATOM 857 N N . LEU A 1 117 ? -1.166 6.621 12.030 1.00 88.88 117 LEU A N 1
ATOM 858 C CA . LEU A 1 117 ? -1.612 7.016 13.366 1.00 88.88 117 LEU A CA 1
ATOM 859 C C . LEU A 1 117 ? -0.661 6.494 14.447 1.00 88.88 117 LEU A C 1
ATOM 861 O O . LEU A 1 117 ? -0.326 7.231 15.367 1.00 88.88 117 LEU A O 1
ATOM 865 N N . ARG A 1 118 ? -0.162 5.259 14.326 1.00 86.88 118 ARG A N 1
ATOM 866 C CA . ARG A 1 118 ? 0.810 4.676 15.266 1.00 86.88 118 ARG A CA 1
ATOM 867 C C . ARG A 1 118 ? 2.130 5.446 15.283 1.00 86.88 118 ARG A C 1
ATOM 869 O O . ARG A 1 118 ? 2.734 5.587 16.344 1.00 86.88 118 ARG A O 1
ATOM 876 N N . THR A 1 119 ? 2.575 5.942 14.132 1.00 86.69 119 THR A N 1
ATOM 877 C CA . THR A 1 119 ? 3.788 6.764 14.023 1.00 86.69 119 THR A CA 1
ATOM 878 C C . THR A 1 119 ? 3.580 8.132 14.659 1.00 86.69 119 THR A C 1
ATOM 880 O O . THR A 1 119 ? 4.394 8.546 15.481 1.00 86.69 119 THR A O 1
ATOM 883 N N . PHE A 1 120 ? 2.462 8.793 14.347 1.00 87.00 120 PHE A N 1
ATOM 884 C CA . PHE A 1 120 ? 2.087 10.071 14.953 1.00 87.00 120 PHE A CA 1
ATOM 885 C C . PHE A 1 120 ? 1.914 9.965 16.466 1.00 87.00 120 PHE A C 1
ATOM 887 O O . PHE A 1 120 ? 2.432 10.793 17.205 1.00 87.00 120 PHE A O 1
ATOM 894 N N . PHE A 1 121 ? 1.248 8.917 16.946 1.00 84.56 121 PHE A N 1
ATOM 895 C CA . PHE A 1 121 ? 1.040 8.716 18.374 1.00 84.56 121 PHE A CA 1
ATOM 896 C C . PHE A 1 121 ? 2.370 8.564 19.122 1.00 84.56 121 PHE A C 1
ATOM 898 O O . PHE A 1 121 ? 2.575 9.198 20.151 1.00 84.56 121 PHE A O 1
ATOM 905 N N . ARG A 1 122 ? 3.311 7.784 18.573 1.00 82.00 122 ARG A N 1
ATOM 906 C CA . ARG A 1 122 ? 4.649 7.602 19.160 1.00 82.00 122 ARG A CA 1
ATOM 907 C C . ARG A 1 122 ? 5.489 8.877 19.173 1.00 82.00 122 ARG A C 1
ATOM 909 O O . ARG A 1 122 ? 6.303 9.038 20.076 1.00 82.00 122 ARG A O 1
ATOM 916 N N . SER A 1 123 ? 5.352 9.731 18.161 1.00 80.81 123 SER A N 1
ATOM 917 C CA . SER A 1 123 ? 6.157 10.948 18.047 1.00 80.81 123 SER A CA 1
ATOM 918 C C . SER A 1 123 ? 5.575 12.129 18.823 1.00 80.81 123 SER A C 1
ATOM 920 O O . SER A 1 123 ? 6.346 12.935 19.331 1.00 80.81 123 SER A O 1
ATOM 922 N N . TRP A 1 124 ? 4.247 12.231 18.937 1.00 78.31 124 TRP A N 1
ATOM 923 C CA . TRP A 1 124 ? 3.568 13.370 19.569 1.00 78.31 124 TRP A CA 1
ATOM 924 C C . TRP A 1 124 ? 3.176 13.139 21.028 1.00 78.31 124 TRP A C 1
ATOM 926 O O . TRP A 1 124 ? 3.266 14.065 21.826 1.00 78.31 124 TRP A O 1
ATOM 936 N N . PHE A 1 125 ? 2.782 11.922 21.406 1.00 67.88 125 PHE A N 1
ATOM 937 C CA . PHE A 1 125 ? 2.470 11.573 22.799 1.00 67.88 125 PHE A CA 1
ATOM 938 C C . PHE A 1 125 ? 3.644 10.855 23.453 1.00 67.88 125 PHE A C 1
ATOM 940 O O . PHE A 1 125 ? 3.480 9.833 24.121 1.00 67.88 125 PHE A O 1
ATOM 947 N N . ARG A 1 126 ? 4.856 11.356 23.220 1.00 69.62 126 ARG A N 1
ATOM 948 C CA . ARG A 1 126 ? 6.044 10.814 23.865 1.00 69.62 126 ARG A CA 1
ATOM 949 C C . ARG A 1 126 ? 5.969 11.148 25.361 1.00 69.62 126 ARG A C 1
ATOM 951 O O . ARG A 1 126 ? 6.269 12.263 25.765 1.00 69.62 126 ARG A O 1
ATOM 958 N N . VAL A 1 127 ? 5.489 10.185 26.146 1.00 63.53 127 VAL A N 1
ATOM 959 C CA . VAL A 1 127 ? 5.546 10.197 27.611 1.00 63.53 127 VAL A CA 1
ATOM 960 C C . VAL A 1 127 ? 6.974 9.804 27.984 1.00 63.53 127 VAL A C 1
ATOM 962 O O . VAL A 1 127 ? 7.383 8.678 27.692 1.00 63.53 127 VAL A O 1
ATOM 965 N N . GLU A 1 128 ? 7.742 10.750 28.522 1.00 59.41 128 GLU A N 1
ATOM 966 C CA . GLU A 1 128 ? 8.993 10.449 29.236 1.00 59.41 128 GLU A CA 1
ATOM 967 C C . GLU A 1 128 ? 8.701 10.075 30.691 1.00 59.41 128 GLU A C 1
ATOM 969 O O . GLU A 1 128 ? 7.710 10.607 31.247 1.00 59.41 128 GLU A O 1
#

Radius of gyration: 30.92 Å; Cα contacts (8 Å, |Δi|>4): 20; chains: 1; bounding box: 58×80×70 Å

Foldseek 3Di:
DDDDDDDDDDDDDPCVVVVVVVVVVVVVVVVVVVDCVVVDDPVPDDDPVRVVVVVVVVVVVVCVVVVVVVPPDDQPPVSVVVVVVVVVVVCVVVVVFDADPVRDGPVCCVPPVVVVVVVCCCVPVVDD

pLDDT: mean 76.79, std 10.45, range [44.47, 90.38]

Organism: NCBI:txid3075536

Secondary structure (DSSP, 8-state):
-PPP---------TTHHHHHHHHHHHHHHHHHHTSGGGSS-TT-PPPHHHHHHHHHHHHHHHHHHHHHHHHS-SSPHHHHHHHHHHHHHHHHHTT-S---TT---HHHIIIIIHHHHHHHHHHHS---

Mean predicted aligned error: 18.67 Å

Sequence (128 aa):
MAGESKAKVIPLHGNSSRSSAARRAAARSDSARRHPSVLADPGSRASAEQIAAVVREIDQRRSNVSGQSAADDGPSVLVKGIAAVSEFIRTRMAGAYSVDEFGFDPHITNAIFLPLLRTFFRSWFRVE

Solvent-accessible surface area (backbone atoms only — not comparable to full-atom values): 7954 Å² total; per-residue (Å²): 137,84,80,82,87,77,80,86,82,78,85,79,68,87,60,58,64,59,58,52,50,52,52,52,51,51,52,51,56,53,50,56,71,68,35,73,73,69,76,50,60,88,86,69,66,77,50,73,65,57,52,50,50,52,51,51,50,52,52,50,52,50,48,50,53,56,51,55,56,69,73,76,55,72,77,48,74,66,56,50,49,51,52,53,52,50,52,52,52,49,34,61,76,68,62,70,62,74,60,48,99,87,66,52,40,69,66,57,40,60,73,48,48,48,59,50,51,52,51,51,46,61,72,73,66,64,80,129